Protein AF-A0A916TUW6-F1 (afdb_monomer)

Foldseek 3Di:
DAEDEPVVCVVCVPVVLVVQAVDKYWYDDPPDDIDIRHDPVVVVVVVVVVVVVD

Organism: NCBI:txid1955250

pLDDT: mean 92.02, std 6.01, range [53.66, 96.5]

Structure (mmCIF, N/CA/C/O backbone):
data_AF-A0A916TUW6-F1
#
_entry.id   AF-A0A916TUW6-F1
#
loop_
_atom_site.group_PDB
_atom_site.id
_atom_site.type_symbol
_atom_site.label_atom_id
_atom_site.label_alt_id
_atom_site.label_comp_id
_atom_site.label_asym_id
_atom_site.label_entity_id
_atom_site.label_seq_id
_atom_site.pdbx_PDB_ins_code
_atom_site.Cartn_x
_atom_site.Cartn_y
_atom_site.Cartn_z
_atom_site.occupancy
_atom_site.B_iso_or_equiv
_atom_site.auth_seq_id
_atom_site.auth_comp_id
_atom_site.auth_asym_id
_atom_site.auth_atom_id
_atom_site.pdbx_PDB_model_num
ATOM 1 N N . MET A 1 1 ? -4.101 -6.174 -5.846 1.00 84.31 1 MET A N 1
ATOM 2 C CA . MET A 1 1 ? -4.129 -4.857 -5.186 1.00 84.31 1 MET A CA 1
ATOM 3 C C . MET A 1 1 ? -5.200 -4.849 -4.106 1.00 84.31 1 MET A C 1
ATOM 5 O O . MET A 1 1 ? -6.351 -5.175 -4.394 1.00 84.31 1 MET A O 1
ATOM 9 N N . ARG A 1 2 ? -4.835 -4.460 -2.879 1.00 89.94 2 ARG A N 1
ATOM 10 C CA . ARG A 1 2 ? -5.729 -4.342 -1.710 1.00 89.94 2 ARG A CA 1
ATOM 11 C C . ARG A 1 2 ? -5.829 -2.878 -1.279 1.00 89.94 2 ARG A C 1
ATOM 13 O O . ARG A 1 2 ? -4.807 -2.211 -1.252 1.00 89.94 2 ARG A O 1
ATOM 20 N N . ARG A 1 3 ? -7.016 -2.378 -0.917 1.00 93.69 3 ARG A N 1
ATOM 21 C CA . ARG A 1 3 ? -7.214 -1.010 -0.392 1.00 93.69 3 ARG A CA 1
ATOM 22 C C . ARG A 1 3 ? -7.665 -1.043 1.068 1.00 93.69 3 ARG A C 1
ATOM 24 O O . ARG A 1 3 ? -8.494 -1.885 1.411 1.00 93.69 3 ARG A O 1
ATOM 31 N N . LEU A 1 4 ? -7.115 -0.157 1.895 1.00 94.50 4 LEU A N 1
ATOM 32 C CA . LEU A 1 4 ? -7.357 -0.060 3.334 1.00 94.50 4 LEU A CA 1
ATOM 33 C C 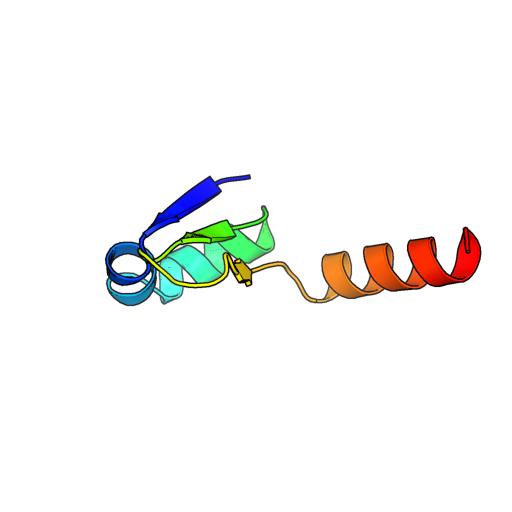. LEU A 1 4 ? -7.363 1.404 3.783 1.00 94.50 4 LEU A C 1
ATOM 35 O O . LEU A 1 4 ? -6.563 2.195 3.298 1.00 94.50 4 LEU A O 1
ATOM 39 N N . GLU A 1 5 ? -8.198 1.725 4.766 1.00 95.56 5 GLU A N 1
ATOM 40 C CA . GLU A 1 5 ? -8.109 2.994 5.495 1.00 95.56 5 GLU A CA 1
ATOM 41 C C . GLU A 1 5 ? -6.848 3.027 6.376 1.00 95.56 5 GLU A C 1
ATOM 43 O O . GLU A 1 5 ? -6.445 1.983 6.906 1.00 95.56 5 GLU A O 1
ATOM 48 N N . VAL A 1 6 ? -6.268 4.213 6.597 1.00 94.19 6 VAL A N 1
ATOM 49 C CA . VAL A 1 6 ? -5.081 4.440 7.450 1.00 94.19 6 VAL A CA 1
ATOM 50 C C . VAL A 1 6 ? -5.227 3.748 8.802 1.00 94.19 6 VAL A C 1
ATOM 52 O O . VAL A 1 6 ? -4.359 2.966 9.182 1.00 94.19 6 VAL A O 1
ATOM 55 N N . GLY A 1 7 ? -6.369 3.906 9.479 1.00 93.75 7 GLY A N 1
ATOM 56 C CA . GLY A 1 7 ? -6.585 3.274 10.785 1.00 93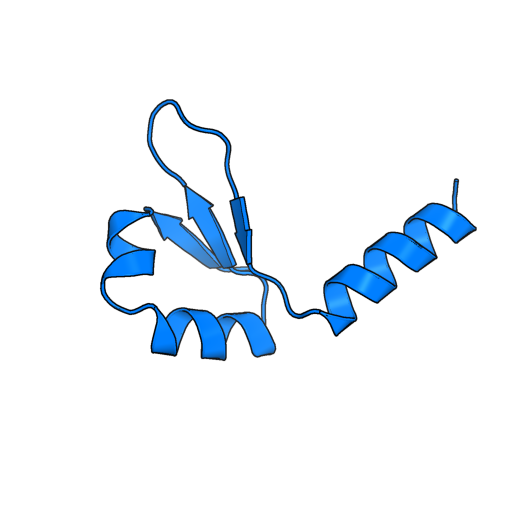.75 7 GLY A CA 1
ATOM 57 C C . GLY A 1 7 ? -6.553 1.738 10.745 1.00 93.75 7 GLY A C 1
ATOM 58 O O . GLY A 1 7 ? -6.137 1.099 11.709 1.00 93.75 7 GLY A O 1
ATOM 59 N N . THR A 1 8 ? -6.939 1.122 9.620 1.00 93.75 8 THR A N 1
ATOM 60 C CA . THR A 1 8 ? -6.841 -0.340 9.435 1.00 93.75 8 THR A CA 1
ATOM 61 C C . THR A 1 8 ? -5.410 -0.768 9.121 1.00 93.75 8 THR A C 1
ATOM 63 O O . THR A 1 8 ? -4.969 -1.828 9.563 1.00 93.75 8 THR A O 1
ATOM 66 N N . PHE A 1 9 ? -4.684 0.051 8.361 1.00 93.81 9 PHE A N 1
ATOM 67 C CA . PHE A 1 9 ? -3.276 -0.174 8.065 1.00 93.81 9 PHE A CA 1
ATOM 68 C C . PHE A 1 9 ? -2.417 -0.120 9.338 1.00 93.81 9 PHE A C 1
ATOM 70 O O . PHE A 1 9 ? -1.606 -1.016 9.568 1.00 93.81 9 PHE A O 1
ATOM 77 N N . GLU A 1 10 ? -2.637 0.880 10.192 1.00 93.12 10 GLU A N 1
ATOM 78 C CA . GLU A 1 10 ? -1.890 1.069 11.439 1.00 93.12 10 GLU A CA 1
ATOM 79 C C . GLU A 1 10 ? -2.188 -0.011 12.484 1.00 93.12 10 GLU A C 1
ATOM 81 O O . GLU A 1 10 ? -1.277 -0.467 13.177 1.00 93.12 10 GLU A O 1
ATOM 86 N N . ALA A 1 11 ? -3.444 -0.462 12.573 1.00 96.50 11 ALA A N 1
ATOM 87 C CA . ALA A 1 11 ? -3.860 -1.481 13.536 1.00 96.50 11 ALA A CA 1
ATOM 88 C C . ALA A 1 11 ? -3.153 -2.836 13.342 1.00 96.50 11 ALA A C 1
ATOM 90 O O . ALA A 1 11 ? -3.013 -3.594 14.302 1.00 96.50 11 ALA A O 1
ATOM 91 N N . ASP A 1 12 ? -2.706 -3.146 12.120 1.00 95.50 12 ASP A N 1
ATOM 92 C CA . ASP A 1 12 ? -2.011 -4.396 11.798 1.00 95.50 12 ASP A CA 1
ATOM 93 C C . ASP A 1 12 ? -0.916 -4.185 10.741 1.00 95.50 12 ASP A C 1
ATOM 95 O O . ASP A 1 12 ? -0.918 -4.772 9.652 1.00 95.50 12 ASP A O 1
ATOM 99 N N . PHE A 1 13 ? 0.031 -3.308 11.076 1.00 92.75 13 PHE A N 1
ATOM 100 C CA . PHE A 1 13 ? 1.129 -2.927 10.189 1.00 92.75 13 PHE A CA 1
ATOM 101 C C . PHE A 1 13 ? 1.975 -4.125 9.731 1.00 92.75 13 PHE A C 1
ATOM 103 O O . PHE A 1 13 ? 2.359 -4.204 8.565 1.00 92.75 13 PHE A O 1
ATOM 110 N N . ALA A 1 14 ? 2.258 -5.081 10.624 1.00 94.38 14 ALA A N 1
ATOM 111 C CA . ALA A 1 14 ? 3.102 -6.234 10.306 1.00 94.38 14 ALA A CA 1
ATOM 112 C C . ALA A 1 14 ? 2.475 -7.122 9.221 1.00 94.38 14 ALA A C 1
ATOM 114 O O . ALA A 1 14 ? 3.162 -7.506 8.271 1.00 94.38 14 ALA A O 1
ATOM 115 N N . SER A 1 15 ? 1.170 -7.391 9.316 1.00 93.19 15 SER A N 1
ATOM 116 C CA . SER A 1 15 ? 0.464 -8.150 8.283 1.00 93.19 15 SER A CA 1
ATOM 117 C C . SER A 1 15 ? 0.330 -7.360 6.984 1.00 93.19 15 SER A C 1
ATOM 119 O O . SER A 1 15 ? 0.394 -7.957 5.910 1.00 93.19 15 SER A O 1
ATOM 121 N N . GLN A 1 16 ? 0.191 -6.026 7.043 1.00 92.50 16 GLN A N 1
ATOM 122 C CA . GLN A 1 16 ? 0.187 -5.207 5.823 1.00 92.50 16 GLN A CA 1
ATOM 123 C C . GLN A 1 16 ? 1.551 -5.191 5.136 1.00 92.50 16 GLN A C 1
ATOM 125 O O . GLN A 1 16 ? 1.605 -5.226 3.910 1.00 92.50 16 GLN A O 1
ATOM 130 N N . LEU A 1 17 ? 2.647 -5.193 5.900 1.00 92.19 17 LEU A N 1
ATOM 131 C CA . LEU A 1 17 ? 3.994 -5.283 5.347 1.00 92.19 17 LEU A CA 1
ATOM 132 C C . LEU A 1 17 ? 4.230 -6.632 4.661 1.00 92.19 17 LEU A C 1
ATOM 134 O O . LEU A 1 17 ? 4.829 -6.665 3.590 1.00 92.19 17 LEU A O 1
ATOM 138 N N . ASP A 1 18 ? 3.754 -7.735 5.244 1.00 92.69 18 ASP A N 1
ATOM 139 C CA . ASP A 1 18 ? 3.862 -9.053 4.611 1.00 92.69 18 ASP A CA 1
ATOM 140 C C . ASP A 1 18 ? 2.980 -9.154 3.357 1.00 92.69 18 ASP A C 1
ATOM 142 O O . ASP A 1 18 ? 3.446 -9.592 2.306 1.00 92.69 18 ASP A O 1
ATOM 146 N N . ALA A 1 19 ? 1.752 -8.627 3.413 1.00 90.62 19 ALA A N 1
ATOM 147 C CA . ALA A 1 19 ? 0.885 -8.517 2.241 1.00 90.62 19 ALA A CA 1
ATOM 148 C C . ALA A 1 19 ? 1.532 -7.679 1.123 1.00 90.62 19 ALA A C 1
ATOM 150 O O . ALA A 1 19 ? 1.463 -8.060 -0.045 1.00 90.62 19 ALA A O 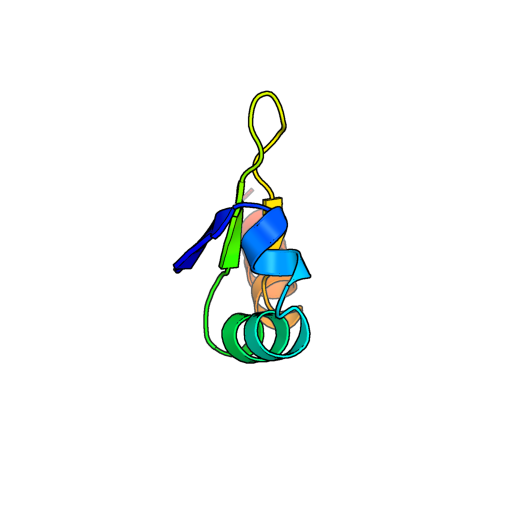1
ATOM 151 N N . ALA A 1 20 ? 2.219 -6.588 1.481 1.00 91.06 20 ALA A N 1
ATOM 152 C CA . ALA A 1 20 ? 2.911 -5.709 0.541 1.00 91.06 20 ALA A CA 1
ATOM 153 C C . ALA A 1 20 ? 4.110 -6.364 -0.174 1.00 91.06 20 ALA A C 1
ATOM 155 O O . ALA A 1 20 ? 4.607 -5.842 -1.174 1.00 91.06 20 ALA A O 1
ATOM 156 N N . ARG A 1 21 ? 4.600 -7.510 0.326 1.00 89.81 21 ARG A N 1
ATOM 157 C CA . ARG A 1 21 ? 5.635 -8.304 -0.361 1.00 89.81 21 ARG A CA 1
ATOM 158 C C . ARG A 1 21 ? 5.080 -9.070 -1.553 1.00 89.81 21 ARG A C 1
ATOM 160 O O . ARG A 1 21 ? 5.824 -9.322 -2.494 1.00 89.81 21 ARG A O 1
ATOM 167 N N . ALA A 1 22 ? 3.810 -9.463 -1.492 1.00 88.25 22 ALA A N 1
ATOM 168 C CA . ALA A 1 22 ? 3.153 -10.245 -2.533 1.00 88.25 22 ALA A CA 1
ATOM 169 C C . ALA A 1 22 ? 2.270 -9.391 -3.458 1.00 88.25 22 ALA A C 1
ATOM 171 O O . ALA A 1 22 ? 2.004 -9.797 -4.586 1.00 88.25 22 ALA A O 1
ATOM 172 N N . ASP A 1 23 ? 1.789 -8.236 -2.9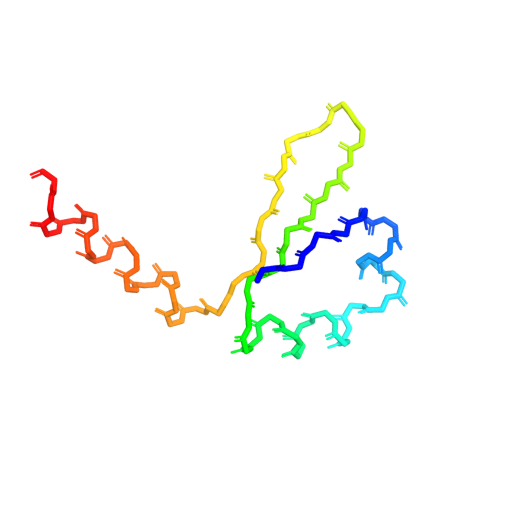90 1.00 91.31 23 ASP A N 1
ATOM 173 C CA . ASP A 1 23 ? 0.832 -7.394 -3.711 1.00 91.31 23 ASP A CA 1
ATOM 174 C C . ASP A 1 23 ? 0.983 -5.909 -3.328 1.00 91.31 23 ASP A C 1
ATOM 176 O O . ASP A 1 23 ? 1.653 -5.565 -2.365 1.00 91.31 23 ASP A O 1
ATOM 180 N N . THR A 1 24 ? 0.346 -5.000 -4.064 1.00 93.88 24 THR A N 1
ATOM 181 C CA . THR A 1 24 ? 0.274 -3.573 -3.704 1.00 93.88 24 THR A CA 1
ATOM 182 C C . THR A 1 24 ? -0.828 -3.318 -2.675 1.00 93.88 24 THR A C 1
ATOM 184 O O . THR A 1 24 ? -1.986 -3.705 -2.891 1.00 93.88 24 THR A O 1
ATOM 187 N N . VAL A 1 25 ? -0.494 -2.593 -1.604 1.00 95.44 25 VAL A N 1
ATOM 188 C CA . VAL A 1 25 ? -1.447 -2.113 -0.593 1.00 95.44 25 VAL A CA 1
ATOM 189 C C . VAL A 1 25 ? -1.680 -0.615 -0.781 1.00 95.44 25 VAL A C 1
ATOM 191 O O . VAL A 1 25 ? -0.761 0.183 -0.666 1.00 95.44 25 VAL A O 1
ATOM 194 N N . ILE A 1 26 ? -2.917 -0.226 -1.067 1.00 96.12 26 ILE A N 1
ATOM 195 C CA . ILE A 1 26 ? -3.359 1.162 -1.201 1.00 96.12 26 ILE A CA 1
ATOM 196 C C . ILE A 1 26 ? -3.923 1.627 0.138 1.00 96.12 26 ILE A C 1
ATOM 198 O O . ILE A 1 26 ? -4.798 0.968 0.696 1.00 96.12 26 ILE A O 1
ATOM 202 N N . ILE A 1 27 ? -3.440 2.761 0.624 1.00 96.50 27 ILE A N 1
ATOM 203 C CA . ILE A 1 27 ? -3.776 3.328 1.925 1.00 96.50 27 ILE A CA 1
ATOM 204 C C . ILE A 1 27 ? -4.517 4.648 1.690 1.00 96.50 27 ILE A C 1
ATOM 206 O O . ILE A 1 27 ? -3.997 5.536 1.010 1.00 96.50 27 ILE A O 1
ATOM 210 N N . THR A 1 28 ? -5.733 4.756 2.217 1.00 96.38 28 THR A N 1
ATOM 211 C CA . THR A 1 28 ? -6.609 5.930 2.096 1.00 96.38 28 THR A CA 1
ATOM 212 C C . THR A 1 28 ? -6.859 6.583 3.452 1.00 96.38 28 THR A C 1
ATOM 214 O O . THR A 1 28 ? -6.860 5.911 4.478 1.00 96.38 28 THR A O 1
ATOM 217 N N . GLU A 1 29 ? -7.037 7.899 3.452 1.00 95.19 29 GLU A N 1
ATOM 218 C CA . GLU A 1 29 ? -7.500 8.688 4.594 1.00 95.19 29 GLU A CA 1
ATOM 219 C C . GLU A 1 29 ? -8.347 9.838 4.036 1.00 95.19 29 GLU A C 1
ATOM 221 O O . GLU A 1 29 ? -8.013 10.396 2.984 1.00 95.19 29 GLU A O 1
ATOM 226 N N . ASP A 1 30 ? -9.467 10.148 4.691 1.00 91.31 30 ASP A N 1
ATOM 227 C CA . ASP A 1 30 ? -10.361 11.223 4.256 1.00 91.31 30 ASP A CA 1
ATOM 228 C C . ASP A 1 30 ? -9.606 12.558 4.163 1.00 91.31 30 ASP A C 1
ATOM 230 O O . ASP A 1 30 ? -8.767 12.885 5.002 1.00 91.31 30 ASP A O 1
ATOM 234 N N . ASP A 1 31 ? -9.906 13.325 3.112 1.00 91.75 31 ASP A N 1
ATOM 235 C CA . ASP A 1 31 ? -9.287 14.622 2.802 1.00 91.75 31 ASP A CA 1
ATOM 236 C C . ASP A 1 31 ? -7.758 14.597 2.588 1.00 91.75 31 ASP A C 1
ATOM 238 O O . ASP A 1 31 ? -7.120 15.651 2.526 1.00 91.75 31 ASP A O 1
ATOM 242 N N . GLN A 1 32 ? -7.162 13.411 2.412 1.00 91.31 32 GLN A N 1
ATOM 243 C CA . GLN A 1 32 ? -5.716 13.229 2.281 1.00 91.31 32 GLN A CA 1
ATOM 244 C C . GLN A 1 32 ? -5.326 12.496 0.986 1.00 91.31 32 GLN A C 1
ATOM 246 O O . GLN A 1 32 ? -6.124 11.757 0.396 1.00 91.31 32 GLN A O 1
ATOM 251 N N . PRO A 1 33 ? -4.088 12.689 0.491 1.00 91.38 33 PRO A N 1
ATOM 252 C CA . PRO A 1 33 ? -3.590 11.953 -0.666 1.00 91.38 33 PRO A CA 1
ATOM 253 C C . PRO A 1 33 ? -3.569 10.441 -0.417 1.00 91.38 33 PRO A C 1
ATOM 255 O O . PRO A 1 33 ? -3.176 9.979 0.646 1.00 91.38 33 PRO A O 1
ATOM 258 N N . THR A 1 34 ? -3.934 9.654 -1.429 1.00 95.12 34 THR A N 1
ATOM 259 C CA . THR A 1 34 ? -3.821 8.190 -1.367 1.00 95.12 34 THR A CA 1
ATOM 260 C C . THR A 1 34 ? -2.357 7.754 -1.439 1.00 95.12 34 THR A C 1
ATOM 262 O O . THR A 1 34 ? -1.634 8.164 -2.350 1.00 95.12 34 THR A O 1
ATOM 265 N N . TRP A 1 35 ? -1.940 6.865 -0.538 1.00 95.00 35 TRP A N 1
ATOM 266 C CA . TRP A 1 35 ? -0.601 6.273 -0.534 1.00 95.00 35 TRP A CA 1
ATOM 267 C C . TRP A 1 35 ? -0.619 4.827 -1.034 1.00 95.00 35 TRP A C 1
ATOM 269 O O . TRP A 1 35 ? -1.643 4.147 -0.998 1.00 95.00 35 TRP A O 1
ATOM 279 N N . ALA A 1 36 ? 0.531 4.341 -1.495 1.00 94.19 36 ALA A N 1
ATOM 280 C CA . ALA A 1 36 ? 0.726 2.948 -1.874 1.00 94.19 36 ALA A CA 1
ATOM 281 C C . ALA A 1 36 ? 1.963 2.386 -1.169 1.00 94.19 36 ALA A C 1
ATOM 283 O O . ALA A 1 36 ? 3.036 2.986 -1.210 1.00 94.19 36 ALA A O 1
ATOM 284 N N . LEU A 1 37 ? 1.810 1.221 -0.548 1.00 94.81 37 LEU A N 1
ATOM 285 C CA . LEU A 1 37 ? 2.900 0.401 -0.047 1.00 94.81 37 LEU A CA 1
ATOM 286 C C . LEU A 1 37 ? 3.138 -0.741 -1.039 1.00 94.81 37 LEU A C 1
ATOM 288 O O . LEU A 1 37 ? 2.248 -1.552 -1.306 1.00 94.81 37 LEU A O 1
ATOM 292 N N . ILE A 1 38 ? 4.351 -0.780 -1.581 1.00 94.00 38 ILE A N 1
ATOM 293 C CA . ILE A 1 38 ? 4.826 -1.768 -2.552 1.00 94.00 38 ILE A CA 1
ATOM 294 C C . ILE A 1 38 ? 6.203 -2.276 -2.138 1.00 94.00 38 ILE A C 1
ATOM 296 O O . ILE A 1 38 ? 6.914 -1.617 -1.372 1.00 94.00 38 ILE A O 1
ATOM 300 N N . SER A 1 39 ? 6.596 -3.440 -2.654 1.00 93.19 39 SER A N 1
ATOM 301 C CA . SER A 1 39 ? 7.964 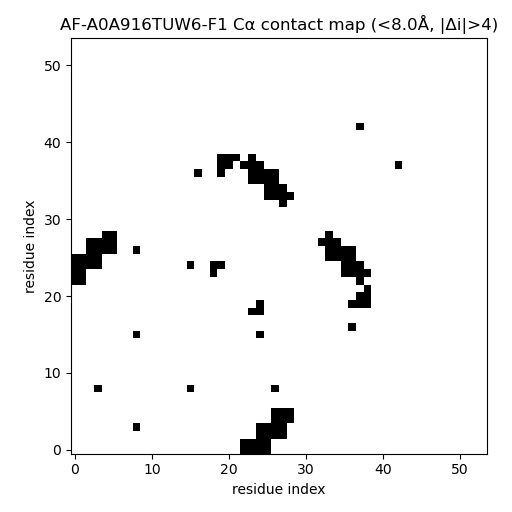-3.917 -2.482 1.00 93.19 39 SER A CA 1
ATOM 302 C C . SER A 1 39 ? 8.955 -2.988 -3.191 1.00 93.19 39 SER A C 1
ATOM 304 O O . SER A 1 39 ? 8.647 -2.364 -4.210 1.00 93.19 39 SER A O 1
ATOM 306 N N . TYR A 1 40 ? 10.172 -2.910 -2.651 1.00 92.50 40 TYR A N 1
ATOM 307 C CA . TYR A 1 40 ? 11.234 -2.108 -3.257 1.00 92.50 40 TYR A CA 1
ATOM 308 C C . TYR A 1 40 ? 11.562 -2.572 -4.683 1.00 92.50 40 TYR A C 1
ATOM 310 O O . TYR A 1 40 ? 11.783 -1.742 -5.554 1.00 92.50 40 TYR A O 1
ATOM 318 N N . GLU A 1 41 ? 11.532 -3.883 -4.930 1.00 92.50 41 GLU A N 1
ATOM 319 C CA . GLU A 1 41 ? 11.769 -4.467 -6.254 1.00 92.50 41 GLU A CA 1
ATOM 320 C C . GLU A 1 41 ? 10.749 -3.970 -7.289 1.00 92.50 41 GLU A C 1
ATOM 322 O O . GLU A 1 41 ? 11.130 -3.506 -8.364 1.00 92.50 41 GLU A O 1
ATOM 327 N N . VAL A 1 42 ? 9.460 -3.975 -6.929 1.00 91.38 42 VAL A N 1
ATOM 328 C CA . VAL A 1 42 ? 8.390 -3.455 -7.792 1.00 91.38 42 VAL A CA 1
ATOM 329 C C . VAL A 1 42 ? 8.561 -1.954 -8.023 1.00 91.38 42 VAL A C 1
ATOM 331 O O . VAL A 1 42 ? 8.406 -1.491 -9.149 1.00 91.38 42 VAL A O 1
ATOM 334 N N . PHE A 1 43 ? 8.928 -1.191 -6.988 1.00 92.69 43 PHE A N 1
ATOM 335 C CA . PHE A 1 43 ? 9.217 0.236 -7.142 1.00 92.69 43 PHE A CA 1
ATOM 336 C C . PHE A 1 43 ? 10.357 0.486 -8.137 1.00 92.69 43 PHE A C 1
ATOM 338 O O . PHE A 1 43 ? 10.213 1.320 -9.030 1.00 92.69 43 PHE A O 1
ATOM 345 N N . THR A 1 44 ? 11.472 -0.241 -8.010 1.00 94.44 44 THR A N 1
ATOM 346 C CA . THR A 1 44 ? 12.611 -0.087 -8.923 1.00 94.44 44 THR A CA 1
ATOM 347 C C . THR A 1 44 ? 12.250 -0.462 -10.348 1.00 94.44 44 THR A C 1
ATOM 349 O O . THR A 1 44 ? 12.600 0.280 -11.254 1.00 94.44 44 THR A O 1
ATOM 352 N N . GLN A 1 45 ? 11.487 -1.538 -10.551 1.00 92.56 45 GLN A N 1
ATOM 353 C CA . GLN A 1 45 ? 11.075 -1.949 -11.888 1.00 92.56 45 GLN A CA 1
ATOM 354 C C . GLN A 1 45 ? 10.176 -0.903 -12.554 1.00 92.56 45 GLN A C 1
ATOM 356 O O . GLN A 1 45 ? 10.431 -0.533 -13.690 1.00 92.56 45 GLN A O 1
ATOM 361 N N . LEU A 1 46 ? 9.182 -0.369 -11.837 1.00 91.00 46 LEU A N 1
ATOM 362 C CA . LEU A 1 46 ? 8.306 0.680 -12.370 1.00 91.00 46 LEU A CA 1
ATOM 363 C C . LEU A 1 46 ? 9.068 1.962 -12.715 1.00 91.00 46 LEU A C 1
ATOM 365 O O . LEU A 1 46 ? 8.766 2.596 -13.720 1.00 91.00 46 LEU A O 1
ATOM 369 N N . ARG A 1 47 ? 10.044 2.347 -11.887 1.00 93.88 47 ARG A N 1
ATOM 370 C CA . ARG A 1 47 ? 10.894 3.510 -12.157 1.00 93.88 47 ARG A CA 1
ATOM 371 C C . ARG A 1 47 ? 11.790 3.268 -13.368 1.00 93.88 47 ARG A C 1
ATOM 373 O O . ARG A 1 47 ? 11.874 4.133 -14.225 1.00 93.88 47 ARG A O 1
ATOM 380 N N . ASP A 1 48 ? 12.456 2.121 -13.430 1.00 95.31 48 ASP A N 1
ATOM 381 C CA . ASP A 1 48 ? 13.366 1.793 -14.528 1.00 95.31 48 ASP A CA 1
ATOM 382 C C . ASP A 1 48 ? 12.588 1.649 -15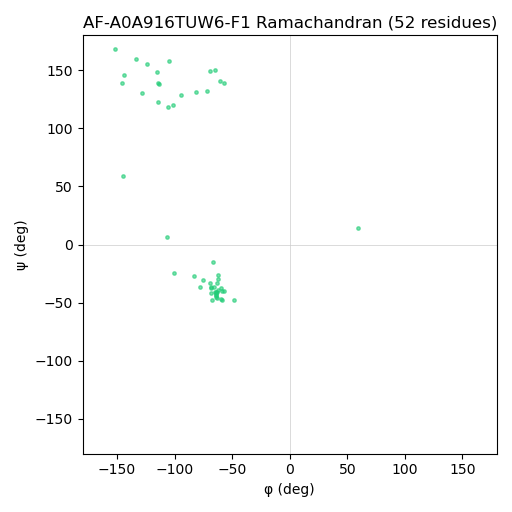.851 1.00 95.31 48 ASP A C 1
ATOM 384 O O . ASP A 1 48 ? 13.057 2.096 -16.896 1.00 95.31 48 ASP A O 1
ATOM 388 N N . ASP A 1 49 ? 11.371 1.094 -15.805 1.00 94.25 49 ASP A N 1
ATOM 389 C CA . ASP A 1 49 ? 10.446 1.050 -16.939 1.00 94.25 49 ASP A CA 1
ATOM 390 C C . ASP A 1 49 ? 10.014 2.466 -17.362 1.00 94.25 49 ASP A C 1
ATOM 392 O O . ASP A 1 4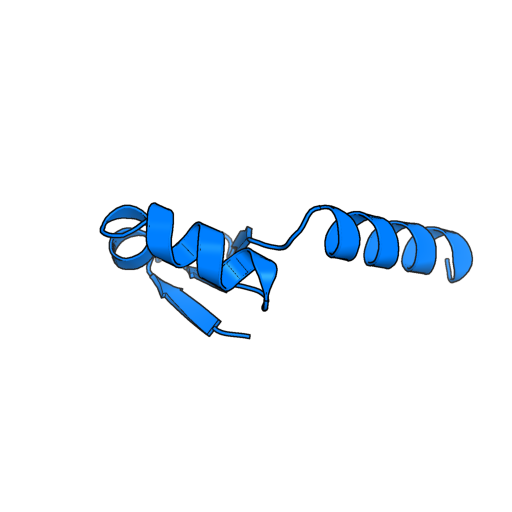9 ? 9.969 2.740 -18.558 1.00 94.25 49 ASP A O 1
ATOM 396 N N . ASP A 1 50 ? 9.724 3.378 -16.428 1.00 90.31 50 ASP A N 1
ATOM 397 C CA . ASP A 1 50 ? 9.418 4.788 -16.733 1.00 90.31 50 ASP A CA 1
ATOM 398 C C . ASP A 1 50 ? 10.629 5.510 -17.350 1.00 90.31 50 ASP A C 1
ATOM 400 O O . ASP A 1 50 ? 10.504 6.164 -18.380 1.00 90.31 50 ASP A O 1
ATOM 404 N N . GLU A 1 51 ? 11.831 5.306 -16.806 1.00 92.50 51 GLU A N 1
ATOM 405 C CA . GLU A 1 51 ? 13.079 5.852 -17.355 1.00 92.50 51 GLU A CA 1
ATOM 406 C C . GLU A 1 51 ? 13.393 5.306 -18.762 1.00 92.50 51 GLU A C 1
ATOM 408 O O . GLU A 1 51 ? 13.95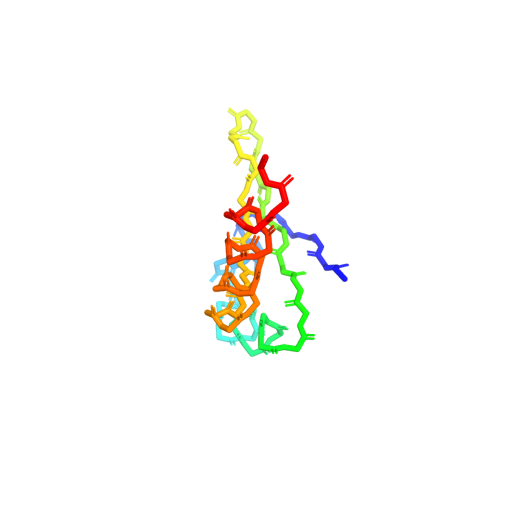7 6.021 -19.593 1.00 92.50 51 GLU A O 1
ATOM 413 N N . ALA A 1 52 ? 13.027 4.053 -19.049 1.00 89.81 52 ALA A N 1
ATOM 414 C CA . ALA A 1 52 ? 13.236 3.418 -20.350 1.00 89.81 52 ALA A CA 1
ATOM 415 C C . ALA A 1 52 ? 12.150 3.750 -21.389 1.00 89.81 52 ALA A C 1
ATOM 417 O O . ALA A 1 52 ? 12.426 3.689 -22.590 1.00 89.81 52 ALA A O 1
ATOM 418 N N . ASN A 1 53 ? 10.929 4.064 -20.943 1.00 79.44 53 ASN A N 1
ATOM 419 C CA . ASN A 1 53 ? 9.769 4.356 -21.797 1.00 79.44 53 ASN A CA 1
ATOM 420 C C . ASN A 1 53 ? 9.379 5.849 -21.828 1.00 79.44 53 ASN A 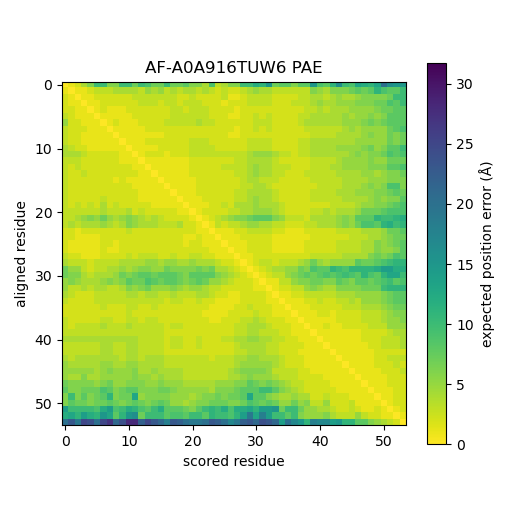C 1
ATOM 422 O O . ASN A 1 53 ? 8.344 6.174 -22.417 1.00 79.44 53 ASN A O 1
ATOM 426 N N . GLY A 1 54 ? 10.181 6.723 -21.208 1.00 53.66 54 GLY A N 1
ATOM 427 C CA . GLY A 1 54 ? 10.025 8.183 -21.215 1.00 53.66 54 GLY A CA 1
ATOM 428 C C . GLY A 1 54 ? 10.038 8.817 -22.602 1.00 53.66 54 GLY A C 1
ATOM 429 O O . GLY A 1 54 ? 10.912 8.462 -23.427 1.00 53.66 54 GLY A O 1
#

Nearest PDB structures (foldseek):
  2a6q-assembly3_D  TM=9.033E-01  e=2.124E-02  Escherichia coli
  3k33-assembly1_C-2  TM=9.537E-01  e=2.808E-02  Punavirus P1
  3k33-assembly1_D-2  TM=9.685E-01  e=6.963E-02  Punavirus P1
  6l8e-assembly2_L  TM=7.616E-01  e=3.463E-02  Staphylococcus aureus subsp. aureus NCTC 8325
  4dqw-assembly1_B  TM=4.015E-01  e=1.505E+00  Pseudomonas aeruginosa PAO1

Radius of gyration: 12.73 Å; Cα contacts (8 Å, |Δi|>4): 57; chains: 1; bounding box: 24×25×35 Å

Solvent-accessible surface area (backbone atoms only — not comparable to full-atom values): 3149 Å² total; per-residue (Å²): 118,49,80,42,47,48,73,61,45,66,75,42,42,72,61,50,54,57,49,16,67,81,37,45,35,34,37,37,49,90,101,50,82,73,45,75,45,61,36,69,68,61,52,51,50,57,49,53,48,46,72,73,70,106

Mean predicted aligned error: 3.88 Å

Sequence (54 aa):
MRRLEVGTFEADFASQLDAARADTVIITEDDQPTWALISYEVFTQLRDDDEANG

Secondary structure (DSSP, 8-state):
-EEEEHHHHHHTHHHHHHHHHHS-EEEE-TTS--EEE--HHHHHHHHHHHHHH-

InterPro domains:
  IPR036165 YefM-like superfamily [SSF143120] (1-47)